Protein AF-A0A127SN52-F1 (afdb_monomer)

Solvent-accessible surface area (backbone atoms only — not comparable to full-atom values): 3682 Å² total; per-residue (Å²): 112,72,71,58,54,56,52,50,54,52,52,52,51,50,52,54,48,52,51,50,51,49,48,56,64,66,60,65,51,65,66,61,53,23,63,74,67,74,42,90,79,84,57,66,49,69,43,81,90,78,72,45,72,47,72,55,74,85,129

Radius of gyration: 20.02 Å; Cα contacts (8 Å, |Δi|>4): 27; chains: 1; bounding box: 30×19×57 Å

Mean predicted aligned error: 12.81 Å

Sequence (59 aa):
MKKFCFLFLIICGLMVFCLQDCQARQKLNLADLENKYNAVIGVYAVDMENGKKICYKPD

Structure (mmCIF, N/CA/C/O backbone):
data_AF-A0A127SN52-F1
#
_entry.id   AF-A0A127SN52-F1
#
loop_
_atom_site.group_PDB
_atom_site.id
_atom_site.type_symbol
_atom_site.label_atom_id
_atom_site.label_alt_id
_atom_site.label_comp_id
_atom_site.label_asym_id
_atom_site.label_entity_id
_atom_site.label_seq_id
_atom_site.pdbx_PDB_ins_code
_atom_site.Cartn_x
_atom_site.Cartn_y
_atom_site.Cartn_z
_atom_site.occupancy
_atom_site.B_iso_or_equiv
_atom_site.auth_seq_id
_atom_site.auth_comp_id
_atom_sit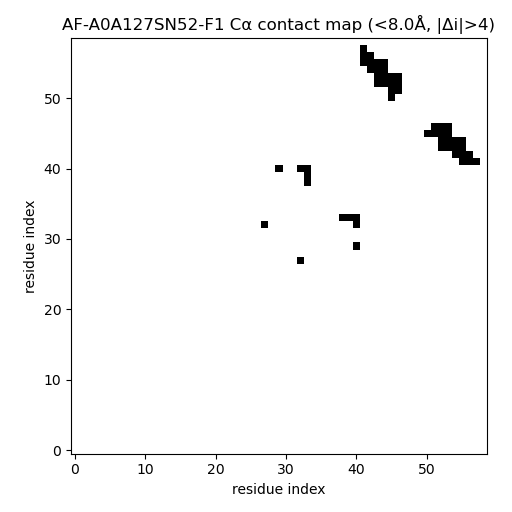e.auth_asym_id
_atom_site.auth_atom_id
_atom_site.pdbx_PDB_model_num
ATOM 1 N N . MET A 1 1 ? 13.198 -3.498 35.470 1.00 58.03 1 MET A N 1
ATOM 2 C CA . MET A 1 1 ? 12.407 -4.459 34.667 1.00 58.03 1 MET A CA 1
ATOM 3 C C . MET A 1 1 ? 11.045 -3.907 34.228 1.00 58.03 1 MET A C 1
ATOM 5 O O . MET A 1 1 ? 10.823 -3.818 33.033 1.00 58.03 1 MET A O 1
ATOM 9 N N . LYS A 1 2 ? 10.157 -3.449 35.131 1.00 59.38 2 LYS A N 1
ATOM 10 C CA . LYS A 1 2 ? 8.790 -2.989 34.770 1.00 59.38 2 LYS A CA 1
ATOM 11 C C . LYS A 1 2 ? 8.722 -1.798 33.791 1.00 59.38 2 LYS A C 1
ATOM 13 O O . LYS A 1 2 ? 7.906 -1.816 32.880 1.00 59.38 2 LYS A O 1
ATOM 18 N N . LYS A 1 3 ? 9.611 -0.801 33.924 1.00 62.44 3 LYS A N 1
ATOM 19 C CA . LYS A 1 3 ? 9.671 0.370 33.017 1.00 62.44 3 LYS A CA 1
ATOM 20 C C . LYS A 1 3 ? 10.010 0.008 31.562 1.00 62.44 3 LYS A C 1
ATOM 22 O O . LYS A 1 3 ? 9.485 0.636 30.652 1.00 62.44 3 LYS A O 1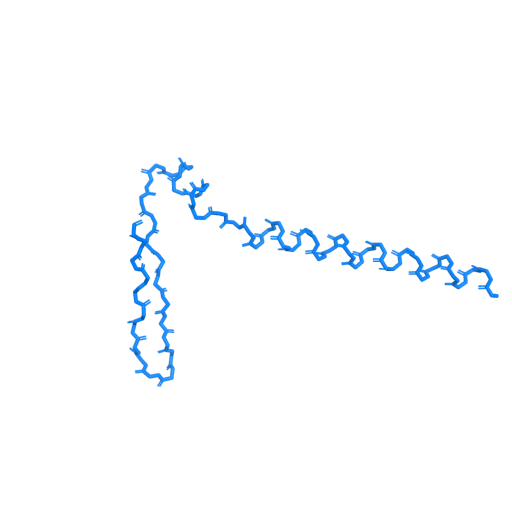
ATOM 27 N N . PHE A 1 4 ? 10.831 -1.022 31.344 1.00 70.69 4 PHE A N 1
ATOM 28 C CA . PHE A 1 4 ? 11.192 -1.478 29.997 1.00 70.69 4 PHE A CA 1
ATOM 29 C C . PHE A 1 4 ? 10.035 -2.211 29.312 1.00 70.69 4 PHE A C 1
ATOM 31 O O . PHE A 1 4 ? 9.804 -2.001 28.127 1.00 70.69 4 PHE A O 1
ATOM 38 N N . CYS A 1 5 ? 9.254 -2.991 30.065 1.00 77.56 5 CYS A N 1
ATOM 39 C CA . CYS A 1 5 ? 8.045 -3.629 29.542 1.00 77.56 5 CYS A CA 1
ATOM 40 C C . CYS A 1 5 ? 7.002 -2.601 29.082 1.00 77.56 5 CYS A C 1
ATOM 42 O O . CYS A 1 5 ? 6.396 -2.782 28.032 1.00 77.56 5 CYS A O 1
ATOM 44 N N . PHE A 1 6 ? 6.824 -1.501 29.823 1.00 78.69 6 PHE A N 1
ATOM 45 C CA . PHE A 1 6 ? 5.914 -0.427 29.410 1.00 78.69 6 PHE A CA 1
ATOM 46 C C . PHE A 1 6 ? 6.383 0.287 28.139 1.00 78.69 6 PHE A 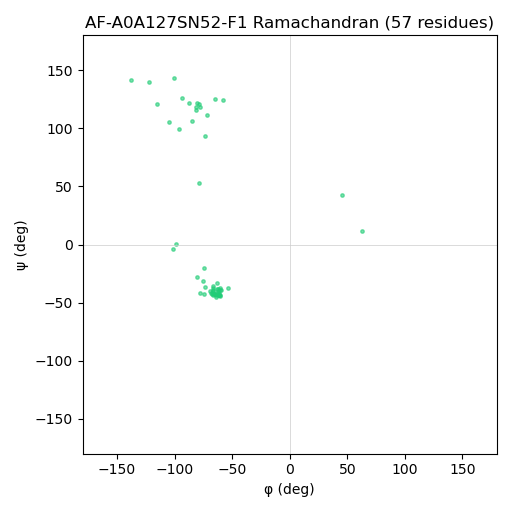C 1
ATOM 48 O O . PHE A 1 6 ? 5.570 0.520 27.250 1.00 78.69 6 PHE A O 1
ATOM 55 N N . LEU A 1 7 ? 7.683 0.582 28.013 1.00 82.31 7 LEU A N 1
ATOM 56 C CA . LEU A 1 7 ? 8.221 1.158 26.776 1.00 82.31 7 LEU A CA 1
ATOM 57 C C . LEU A 1 7 ? 8.018 0.222 25.580 1.00 82.31 7 LEU A C 1
ATOM 59 O O . LEU A 1 7 ? 7.609 0.672 24.514 1.00 82.31 7 LEU A O 1
ATOM 63 N N . PHE A 1 8 ? 8.267 -1.075 25.766 1.00 82.12 8 PHE A N 1
ATOM 64 C CA . PHE A 1 8 ? 8.094 -2.071 24.714 1.00 82.12 8 PHE A CA 1
ATOM 65 C C . PHE A 1 8 ? 6.642 -2.135 24.220 1.00 82.12 8 PHE A C 1
ATOM 67 O O . PHE A 1 8 ? 6.403 -2.102 23.017 1.00 82.12 8 PHE A O 1
ATOM 74 N N . LEU A 1 9 ? 5.665 -2.124 25.134 1.00 83.69 9 LEU A N 1
ATOM 75 C CA . LEU A 1 9 ? 4.241 -2.125 24.779 1.00 83.69 9 LEU A CA 1
ATOM 76 C C . LEU A 1 9 ? 3.822 -0.879 23.982 1.00 83.69 9 LEU A C 1
ATOM 78 O O . LEU A 1 9 ? 3.048 -0.997 23.034 1.00 83.69 9 LEU A O 1
ATOM 82 N N . ILE A 1 10 ? 4.359 0.299 24.318 1.00 85.38 10 ILE A N 1
ATOM 83 C CA . ILE A 1 10 ? 4.071 1.547 23.590 1.00 85.38 10 ILE A CA 1
ATOM 84 C C . ILE A 1 10 ? 4.644 1.493 22.167 1.00 85.38 10 ILE A C 1
ATOM 86 O O . ILE A 1 10 ? 3.955 1.847 21.212 1.00 85.38 10 ILE A O 1
ATOM 90 N N . ILE A 1 11 ? 5.878 1.005 22.010 1.00 85.69 11 ILE A N 1
ATOM 91 C CA . ILE A 1 11 ? 6.529 0.873 20.698 1.00 85.69 11 ILE A CA 1
ATOM 92 C C . ILE A 1 11 ? 5.786 -0.148 19.827 1.00 85.69 11 ILE A C 1
ATOM 94 O O . ILE A 1 11 ? 5.529 0.120 18.654 1.00 85.69 11 ILE A O 1
ATOM 98 N N . CYS A 1 12 ? 5.374 -1.286 20.392 1.00 84.69 12 CYS A N 1
ATOM 99 C CA . CYS A 1 12 ? 4.569 -2.276 19.676 1.00 84.69 12 CYS A CA 1
ATOM 100 C C . CYS A 1 12 ? 3.214 -1.706 19.229 1.00 84.69 12 CYS A C 1
ATOM 102 O O . CYS A 1 12 ? 2.815 -1.930 18.088 1.00 84.69 12 CYS A O 1
ATOM 104 N N . GLY A 1 13 ? 2.535 -0.930 20.082 1.00 83.19 13 GLY A N 1
ATOM 105 C CA . GLY A 1 13 ? 1.282 -0.260 19.723 1.00 83.19 13 GLY A CA 1
ATOM 106 C C . GLY A 1 13 ? 1.448 0.740 18.573 1.00 83.19 13 GLY A C 1
ATOM 107 O O . GLY A 1 13 ? 0.653 0.736 17.635 1.00 83.19 13 GLY A O 1
ATOM 108 N N . LEU A 1 14 ? 2.520 1.540 18.598 1.00 83.06 14 LEU A N 1
ATOM 109 C CA . LEU A 1 14 ? 2.852 2.492 17.530 1.00 83.06 14 LEU A CA 1
ATOM 110 C C . LEU A 1 14 ? 3.153 1.795 16.196 1.00 83.06 14 LEU A C 1
ATOM 112 O O . LEU A 1 14 ? 2.690 2.250 15.153 1.00 83.06 14 LEU A O 1
ATOM 116 N N . MET A 1 15 ? 3.883 0.677 16.215 1.00 79.06 15 MET A N 1
ATOM 117 C CA . MET A 1 15 ? 4.199 -0.091 15.004 1.00 79.06 15 MET A CA 1
ATOM 118 C C . MET A 1 15 ? 2.939 -0.669 14.352 1.00 79.06 15 MET A C 1
ATOM 120 O O . MET A 1 15 ? 2.786 -0.568 13.138 1.00 79.06 15 MET A O 1
ATOM 124 N N . VAL A 1 16 ? 2.017 -1.228 15.146 1.00 78.38 16 VAL A N 1
ATOM 125 C CA . VAL A 1 16 ? 0.745 -1.773 14.638 1.00 78.38 16 VAL A CA 1
ATOM 126 C C . VAL A 1 16 ? -0.146 -0.662 14.081 1.00 78.38 16 VAL A C 1
ATOM 128 O O . VAL A 1 16 ? -0.735 -0.838 13.017 1.00 78.38 16 VAL A O 1
ATOM 131 N N . PHE A 1 17 ? -0.194 0.498 14.742 1.00 76.44 17 PHE A N 1
ATOM 132 C CA . PHE A 1 17 ? -0.943 1.657 14.256 1.00 76.44 17 PHE A CA 1
ATOM 133 C C . PHE A 1 17 ? -0.379 2.197 12.936 1.00 76.44 17 PHE A C 1
ATOM 135 O O . PHE A 1 17 ? -1.130 2.407 11.989 1.00 76.44 17 PHE A O 1
ATOM 142 N N . CYS A 1 18 ? 0.945 2.342 12.826 1.00 75.06 18 CYS A N 1
ATOM 143 C CA . CYS A 1 18 ? 1.595 2.719 11.570 1.00 75.06 18 CYS A CA 1
ATOM 144 C C . CYS A 1 18 ? 1.325 1.705 10.453 1.00 75.06 18 CYS A C 1
ATOM 146 O O . CYS A 1 18 ? 1.125 2.105 9.308 1.00 75.06 18 CYS A O 1
ATOM 148 N N . LEU A 1 19 ? 1.307 0.405 10.762 1.00 68.62 19 LEU A N 1
ATOM 149 C CA . LEU A 1 19 ? 1.028 -0.632 9.770 1.00 68.62 19 LEU A CA 1
ATOM 150 C C . LEU A 1 19 ? -0.434 -0.590 9.304 1.00 68.62 19 LEU A C 1
ATOM 152 O O . LEU A 1 19 ? -0.689 -0.712 8.109 1.00 68.62 19 LEU A O 1
ATOM 156 N N . GLN A 1 20 ? -1.381 -0.361 10.220 1.00 63.84 20 GLN A N 1
ATOM 157 C CA . GLN A 1 20 ? -2.800 -0.199 9.897 1.00 63.84 20 GLN A CA 1
ATOM 158 C C . GLN A 1 20 ? -3.079 1.084 9.111 1.00 63.84 20 GLN A C 1
ATOM 160 O O . GLN A 1 20 ? -3.815 1.024 8.130 1.00 63.84 20 GLN A O 1
ATOM 165 N N . ASP A 1 21 ? -2.477 2.219 9.480 1.00 65.25 21 ASP A N 1
ATOM 166 C CA . ASP A 1 21 ? -2.627 3.477 8.735 1.00 65.25 21 ASP A CA 1
ATOM 167 C C . ASP A 1 21 ? -1.985 3.367 7.348 1.00 65.25 21 ASP A C 1
ATOM 169 O O . ASP A 1 21 ? -2.593 3.751 6.355 1.00 65.25 21 ASP A O 1
ATOM 173 N N . CYS A 1 22 ? -0.804 2.748 7.244 1.00 62.31 22 CYS A N 1
ATOM 174 C CA . CYS A 1 22 ? -0.148 2.481 5.964 1.00 62.31 22 CYS A CA 1
ATOM 175 C C . CYS A 1 22 ? -0.987 1.550 5.078 1.00 62.31 22 CYS A C 1
ATOM 177 O O . CYS A 1 22 ? -1.162 1.826 3.892 1.00 62.31 22 CYS A O 1
ATOM 179 N N . GLN A 1 23 ? -1.564 0.487 5.645 1.00 57.09 23 GLN A N 1
ATOM 180 C CA . GLN A 1 23 ? -2.452 -0.416 4.917 1.00 57.09 23 GLN A CA 1
ATOM 181 C C . GLN A 1 23 ? -3.758 0.277 4.508 1.00 57.09 23 GLN A C 1
ATOM 183 O O . GLN A 1 23 ? -4.218 0.070 3.390 1.00 57.09 23 GLN A O 1
ATOM 188 N N . ALA A 1 24 ? -4.340 1.123 5.361 1.00 59.78 24 ALA A N 1
ATOM 189 C CA . ALA A 1 24 ? -5.535 1.903 5.041 1.00 59.78 24 ALA A CA 1
ATOM 190 C C . ALA A 1 24 ? -5.264 2.946 3.947 1.00 59.78 24 ALA A C 1
ATOM 192 O O . ALA A 1 24 ? -6.093 3.140 3.062 1.00 59.78 24 ALA A O 1
ATOM 193 N N . ARG A 1 25 ? -4.080 3.571 3.959 1.00 56.34 25 ARG A N 1
ATOM 194 C CA . ARG A 1 25 ? -3.656 4.5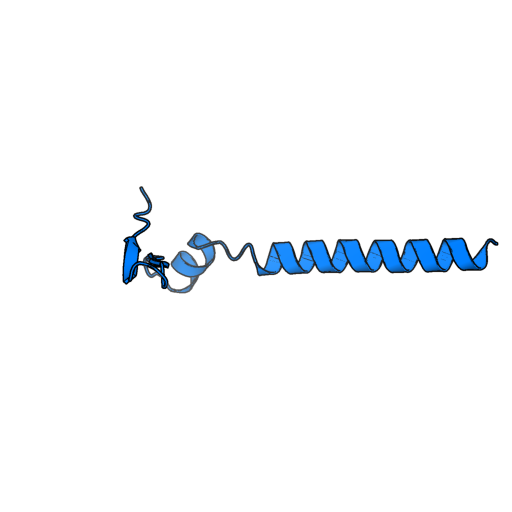35 2.936 1.00 56.34 25 ARG A CA 1
ATOM 195 C C .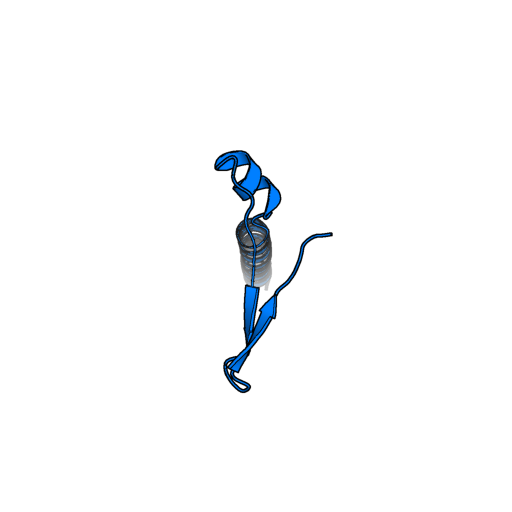 ARG A 1 25 ? -3.258 3.866 1.616 1.00 56.34 25 ARG A C 1
ATOM 197 O O . ARG A 1 25 ? -3.456 4.462 0.563 1.00 56.34 25 ARG A O 1
ATOM 204 N N . GLN A 1 26 ? -2.719 2.644 1.657 1.00 54.62 26 GLN A N 1
ATOM 205 C CA . GLN 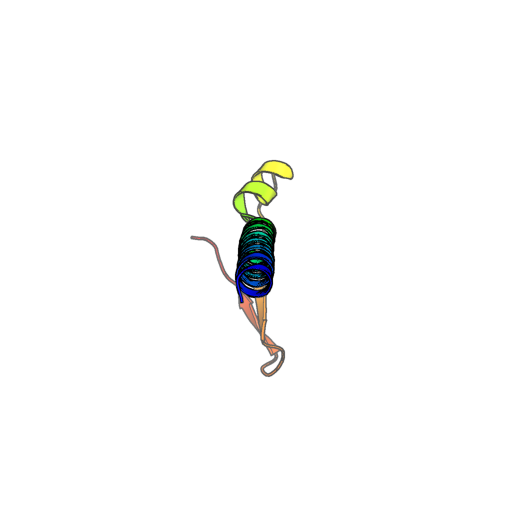A 1 26 ? -2.414 1.845 0.461 1.00 54.62 26 GLN A CA 1
ATOM 206 C C . GLN A 1 26 ? -3.636 1.133 -0.116 1.00 54.62 26 GLN A C 1
ATOM 208 O O . GLN A 1 26 ? -3.693 0.920 -1.324 1.00 54.62 26 GLN A O 1
ATOM 213 N N . LYS A 1 27 ? -4.641 0.804 0.706 1.00 56.91 27 LYS A N 1
ATOM 214 C CA . LYS A 1 27 ? -5.941 0.297 0.249 1.00 56.91 27 LYS A CA 1
ATOM 215 C C . LYS A 1 27 ? -6.806 1.452 -0.257 1.00 56.91 27 LYS A C 1
ATOM 217 O O . LYS A 1 27 ? -7.940 1.654 0.165 1.00 56.91 27 LYS A O 1
ATOM 222 N N . LEU A 1 28 ? -6.241 2.227 -1.172 1.00 58.97 28 LEU A N 1
ATOM 223 C CA . LEU A 1 28 ? -6.970 3.181 -1.978 1.00 58.97 28 LEU A CA 1
ATOM 224 C C . LEU A 1 28 ? -7.746 2.339 -2.995 1.00 58.97 28 LEU A C 1
ATOM 226 O O . LEU A 1 28 ? -7.195 1.891 -3.999 1.00 58.97 28 LEU A O 1
ATOM 230 N N . ASN A 1 29 ? -8.992 2.003 -2.658 1.00 61.91 29 ASN A N 1
ATOM 231 C CA . ASN A 1 29 ? -9.853 1.233 -3.545 1.00 61.91 29 ASN A CA 1
ATOM 232 C C . ASN A 1 29 ? -9.989 2.001 -4.856 1.00 61.91 29 ASN A C 1
ATOM 234 O O . ASN A 1 29 ? -10.420 3.154 -4.868 1.00 61.91 29 ASN A O 1
ATOM 238 N N . LEU A 1 30 ? -9.649 1.346 -5.962 1.00 65.00 30 LEU A N 1
ATOM 239 C CA . LEU A 1 30 ? -9.811 1.918 -7.294 1.00 65.00 30 LEU A CA 1
ATOM 240 C C . LEU A 1 30 ? -11.263 2.385 -7.504 1.00 65.00 30 LEU A C 1
ATOM 242 O O . LEU A 1 30 ? -11.477 3.486 -7.988 1.00 65.00 30 LEU A O 1
ATOM 246 N N . ALA A 1 31 ? -12.229 1.632 -6.966 1.00 64.56 31 ALA A N 1
ATOM 247 C CA . ALA A 1 31 ? -13.652 1.964 -6.964 1.00 64.56 31 ALA A CA 1
ATOM 248 C C . ALA A 1 31 ? -14.003 3.283 -6.242 1.00 64.56 31 ALA A C 1
ATOM 250 O O . ALA A 1 31 ? -14.866 4.024 -6.707 1.00 64.56 31 ALA A O 1
ATOM 251 N N . ASP A 1 32 ? -13.338 3.610 -5.126 1.00 73.31 32 ASP A N 1
ATOM 252 C CA . ASP A 1 32 ? -13.540 4.896 -4.435 1.00 73.31 32 ASP A CA 1
ATOM 253 C C . ASP A 1 32 ? -13.051 6.063 -5.303 1.00 73.31 32 ASP A C 1
ATOM 255 O O . ASP A 1 32 ? -13.652 7.139 -5.324 1.00 73.31 32 ASP A O 1
ATOM 259 N N . LEU A 1 33 ? -11.972 5.842 -6.055 1.00 68.56 33 LEU A N 1
ATOM 260 C CA . LEU A 1 33 ? -11.404 6.829 -6.963 1.00 68.56 33 LEU A CA 1
ATOM 261 C C . LEU A 1 33 ? -12.262 6.986 -8.230 1.00 68.56 33 LEU A C 1
ATOM 263 O O . LEU A 1 33 ? -12.541 8.113 -8.638 1.00 68.56 33 LEU A O 1
ATOM 267 N N . GLU A 1 34 ? -12.747 5.882 -8.797 1.00 74.06 34 GLU A N 1
ATOM 268 C CA . GLU A 1 34 ? -13.664 5.879 -9.941 1.00 74.06 34 GLU A CA 1
ATOM 269 C C . GLU A 1 34 ? -14.976 6.598 -9.619 1.00 74.06 34 GLU A C 1
ATOM 271 O O . GLU A 1 34 ? -15.432 7.439 -10.393 1.00 74.06 34 GLU A O 1
ATOM 276 N N . ASN A 1 35 ? -15.542 6.343 -8.435 1.00 77.00 35 ASN A N 1
ATOM 277 C CA . ASN A 1 35 ? -16.768 6.991 -7.980 1.00 77.00 35 ASN A CA 1
ATOM 278 C C . ASN A 1 35 ? -16.555 8.487 -7.690 1.00 77.00 35 ASN A C 1
ATOM 280 O O . ASN A 1 35 ? -17.366 9.325 -8.077 1.00 77.00 35 ASN A O 1
ATOM 284 N N . LYS A 1 36 ? -15.429 8.857 -7.062 1.00 80.12 36 LYS A N 1
ATOM 285 C CA . LYS A 1 36 ? -15.109 10.259 -6.747 1.00 80.12 36 LYS A CA 1
ATOM 286 C C . LYS A 1 36 ? -14.935 11.129 -7.993 1.00 80.12 36 LYS A C 1
ATOM 288 O O . LYS A 1 36 ? -15.323 12.296 -7.974 1.00 80.12 36 LYS A O 1
ATOM 293 N N . TYR A 1 37 ? -14.322 10.590 -9.043 1.00 77.00 37 TYR A N 1
ATOM 294 C CA . TYR A 1 37 ? -14.064 11.327 -10.282 1.00 77.00 37 TYR A CA 1
ATOM 295 C C . TYR A 1 37 ? -15.086 11.034 -11.388 1.00 77.00 37 TYR A C 1
ATOM 297 O O . TYR A 1 37 ? -14.978 11.617 -12.465 1.00 77.00 37 TYR A O 1
ATOM 305 N N . ASN A 1 38 ? -16.075 10.171 -11.119 1.00 78.00 38 ASN A N 1
ATOM 306 C CA . ASN A 1 38 ? -17.048 9.666 -12.090 1.00 78.00 38 ASN A CA 1
ATOM 307 C C . ASN A 1 38 ? -16.379 9.237 -13.412 1.00 78.00 38 ASN A C 1
ATOM 309 O O . ASN A 1 38 ? -16.827 9.583 -14.506 1.00 78.00 38 ASN A O 1
ATOM 313 N N . ALA A 1 39 ? -15.244 8.551 -13.295 1.00 74.62 39 ALA A N 1
ATOM 314 C CA . ALA A 1 39 ? -14.379 8.182 -14.405 1.00 74.62 39 ALA A CA 1
ATOM 315 C C . ALA A 1 39 ? -13.895 6.747 -14.220 1.00 74.62 39 ALA A C 1
ATOM 317 O O . ALA A 1 39 ? -13.579 6.344 -13.107 1.00 74.62 39 ALA A O 1
ATOM 318 N N . VAL A 1 40 ? -13.807 5.993 -15.313 1.00 73.31 40 VAL A N 1
ATOM 319 C CA . VAL A 1 40 ? -13.276 4.624 -15.300 1.00 73.31 40 VAL A CA 1
ATOM 320 C C . VAL A 1 40 ? -11.749 4.691 -15.300 1.00 73.31 40 VAL A C 1
ATOM 322 O O . VAL A 1 40 ? -11.157 5.284 -16.207 1.00 73.31 40 VAL A O 1
ATOM 325 N N . ILE A 1 41 ? -11.099 4.107 -14.290 1.00 73.75 41 ILE A N 1
ATOM 326 C CA . ILE A 1 41 ? -9.642 4.183 -14.107 1.00 73.75 41 ILE A CA 1
ATOM 327 C C . ILE A 1 41 ? -9.014 2.847 -14.497 1.00 73.75 41 ILE A C 1
ATOM 329 O O . ILE A 1 41 ? -9.056 1.868 -13.760 1.00 73.75 41 ILE A O 1
ATOM 333 N N . GLY A 1 42 ? -8.362 2.820 -15.660 1.00 70.38 42 GLY A N 1
ATOM 334 C CA . GLY A 1 42 ? -7.553 1.680 -16.090 1.00 70.38 42 GLY A CA 1
ATOM 335 C C . GLY A 1 42 ? -6.160 1.714 -15.463 1.00 70.38 42 GLY A C 1
ATOM 336 O O . GLY A 1 42 ? -5.386 2.635 -15.725 1.00 70.38 42 GLY A O 1
ATOM 337 N N . VAL A 1 43 ? -5.808 0.697 -14.675 1.00 69.88 43 VAL A N 1
ATOM 338 C CA . VAL A 1 43 ? -4.444 0.521 -14.151 1.00 69.88 43 VAL A CA 1
ATOM 339 C C . VAL A 1 43 ? -3.665 -0.401 -15.087 1.00 69.88 43 VAL A C 1
ATOM 341 O O . VAL A 1 43 ? -4.089 -1.516 -15.383 1.00 69.88 43 VAL A O 1
ATOM 344 N N . TYR A 1 44 ? -2.498 0.045 -15.547 1.00 69.12 44 TYR A N 1
ATOM 345 C CA . TYR A 1 44 ? -1.557 -0.798 -16.281 1.00 69.12 44 TYR A CA 1
ATOM 346 C C . TYR A 1 44 ? -0.214 -0.811 -15.556 1.00 69.12 44 TYR A C 1
ATOM 348 O O . TYR A 1 44 ? 0.245 0.216 -15.060 1.00 69.12 44 TYR A O 1
ATOM 356 N N . ALA A 1 45 ? 0.418 -1.979 -15.497 1.00 72.62 45 ALA A N 1
ATOM 357 C CA . ALA A 1 45 ? 1.789 -2.107 -15.032 1.00 72.62 45 ALA A CA 1
ATOM 358 C C . ALA A 1 45 ? 2.705 -2.219 -16.251 1.00 72.62 45 ALA A C 1
ATOM 360 O O . ALA A 1 45 ? 2.347 -2.832 -17.257 1.00 72.62 45 ALA A O 1
ATOM 361 N N . VAL A 1 46 ? 3.893 -1.629 -16.184 1.00 73.38 46 VAL A N 1
ATOM 362 C CA . VAL A 1 46 ? 4.922 -1.821 -17.208 1.00 73.38 46 VAL A CA 1
ATOM 363 C C . VAL A 1 46 ? 6.089 -2.522 -16.549 1.00 73.38 46 VAL A C 1
ATOM 365 O O . VAL A 1 46 ? 6.655 -2.008 -15.588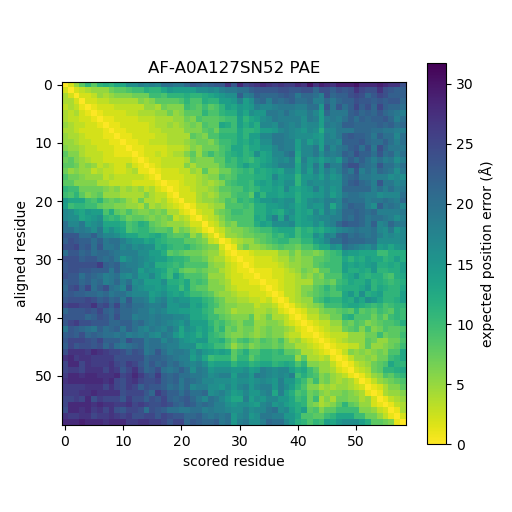 1.00 73.38 46 VAL A O 1
ATOM 368 N N . ASP A 1 4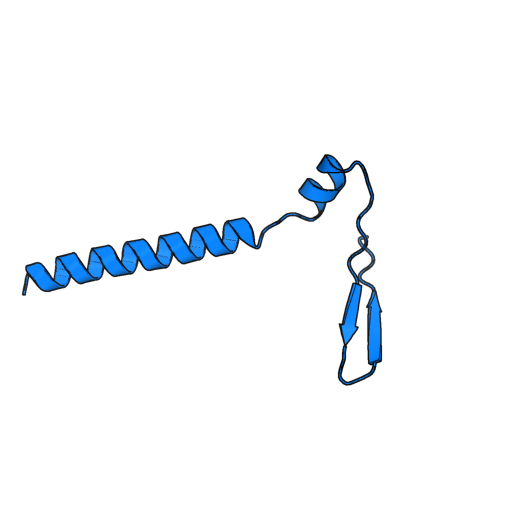7 ? 6.430 -3.694 -17.069 1.00 77.00 47 ASP A N 1
ATOM 369 C CA . ASP A 1 47 ? 7.681 -4.352 -16.730 1.00 77.00 47 ASP A CA 1
ATOM 370 C C . ASP A 1 47 ? 8.818 -3.570 -17.406 1.00 77.00 47 ASP A C 1
ATOM 372 O O . ASP A 1 47 ? 8.907 -3.525 -18.638 1.00 77.00 47 ASP A O 1
ATOM 376 N N . MET A 1 48 ? 9.643 -2.898 -16.599 1.00 74.88 48 MET A N 1
ATOM 377 C CA . MET A 1 48 ? 10.757 -2.082 -17.085 1.00 74.88 48 MET A CA 1
ATOM 378 C C . MET A 1 48 ? 11.943 -2.915 -17.581 1.00 74.88 48 MET A C 1
ATOM 380 O O . MET A 1 48 ? 12.733 -2.393 -18.362 1.00 74.88 48 MET A O 1
ATOM 384 N N . GLU A 1 49 ? 12.067 -4.184 -17.183 1.00 78.06 49 GLU A N 1
ATOM 385 C CA . GLU A 1 49 ? 13.157 -5.051 -17.647 1.00 78.06 49 GLU A CA 1
ATOM 386 C C . GLU A 1 49 ? 12.883 -5.565 -19.061 1.00 78.06 49 GLU A C 1
ATOM 388 O O . GLU A 1 49 ? 13.765 -5.558 -19.917 1.00 78.06 49 GLU A O 1
ATOM 393 N N . ASN A 1 50 ? 11.636 -5.957 -19.330 1.00 74.00 50 ASN A N 1
ATOM 394 C CA . ASN A 1 50 ? 11.242 -6.538 -20.617 1.00 74.00 50 ASN A CA 1
ATOM 395 C C . ASN A 1 50 ? 10.526 -5.548 -21.553 1.00 74.00 50 ASN A C 1
ATOM 397 O O . ASN A 1 50 ? 10.145 -5.911 -22.667 1.00 74.00 50 ASN A O 1
ATOM 401 N N . GLY A 1 51 ? 10.266 -4.316 -21.099 1.00 70.62 51 GLY A N 1
ATOM 402 C CA . GLY A 1 51 ? 9.495 -3.302 -21.833 1.00 70.62 51 GLY A CA 1
ATOM 403 C C . GLY A 1 51 ? 8.038 -3.701 -22.107 1.00 70.62 51 GLY A C 1
ATOM 404 O O . GLY A 1 51 ? 7.349 -3.065 -22.912 1.00 70.62 51 GLY A O 1
ATOM 405 N N . LYS A 1 52 ? 7.552 -4.771 -21.468 1.00 73.62 52 LYS A N 1
ATOM 406 C CA . LYS A 1 52 ? 6.240 -5.355 -21.736 1.00 73.62 52 LYS A CA 1
ATOM 407 C C . LYS A 1 52 ? 5.188 -4.666 -20.874 1.00 73.62 52 LYS A C 1
ATOM 409 O O . LYS A 1 52 ? 5.255 -4.664 -19.647 1.00 73.62 52 LYS A O 1
ATOM 414 N N . LYS A 1 53 ? 4.179 -4.092 -21.529 1.00 70.44 53 LYS A N 1
ATOM 415 C CA . LYS A 1 53 ? 3.011 -3.516 -20.854 1.00 70.44 53 LYS A CA 1
ATOM 416 C C . LYS A 1 53 ? 2.075 -4.649 -20.439 1.00 70.44 53 LYS A C 1
ATOM 418 O O . LYS A 1 53 ? 1.581 -5.386 -21.292 1.00 70.44 53 LYS A O 1
ATOM 423 N N . ILE A 1 54 ? 1.846 -4.792 -19.141 1.00 71.69 54 ILE A N 1
ATOM 424 C CA . ILE A 1 54 ? 0.854 -5.696 -18.566 1.00 71.69 54 ILE A CA 1
ATOM 425 C C . ILE A 1 54 ? -0.397 -4.857 -18.300 1.00 71.69 54 ILE A C 1
ATOM 427 O O . ILE A 1 54 ? -0.481 -4.103 -17.329 1.00 71.69 54 ILE A O 1
ATOM 431 N N . CYS A 1 55 ? -1.361 -4.948 -19.211 1.00 63.09 55 CYS A N 1
ATOM 432 C CA . CYS A 1 55 ? -2.659 -4.308 -19.045 1.00 63.09 55 CYS A CA 1
ATOM 433 C C . CYS A 1 55 ? -3.535 -5.194 -18.159 1.00 63.09 55 CYS A C 1
ATOM 435 O O . CYS A 1 55 ? -3.883 -6.304 -18.562 1.00 63.09 55 CYS A O 1
ATOM 437 N N . TYR A 1 56 ? -3.916 -4.699 -16.983 1.00 59.69 56 TYR A N 1
ATOM 438 C CA . TYR A 1 56 ? -4.973 -5.319 -16.196 1.00 59.69 56 TYR A CA 1
ATOM 439 C C . TYR A 1 56 ? -6.301 -4.776 -16.721 1.00 59.69 56 TYR A C 1
ATOM 441 O O . TYR A 1 56 ? -6.620 -3.604 -16.534 1.00 59.69 56 TYR A O 1
ATOM 449 N N . LYS A 1 57 ? -7.050 -5.608 -17.450 1.00 53.81 57 LYS A N 1
ATOM 450 C CA . LYS A 1 57 ? -8.464 -5.329 -17.704 1.00 53.81 57 LYS A CA 1
ATOM 451 C C . LYS A 1 57 ? -9.231 -5.722 -16.440 1.00 53.81 57 LYS A C 1
ATOM 453 O O . LYS A 1 57 ? -9.106 -6.880 -16.047 1.00 53.81 57 LYS A O 1
ATOM 458 N N . PRO A 1 58 ? -9.965 -4.807 -15.793 1.00 56.38 58 PRO A N 1
ATOM 459 C CA . PRO A 1 58 ? -10.998 -5.230 -14.860 1.00 56.38 58 PRO A CA 1
ATOM 460 C C . PRO A 1 58 ? -12.082 -5.964 -15.670 1.00 56.38 58 PRO A C 1
ATOM 462 O O . PRO A 1 58 ? -12.528 -5.432 -16.691 1.00 56.38 58 PRO A O 1
ATOM 465 N N . ASP A 1 59 ? -12.401 -7.202 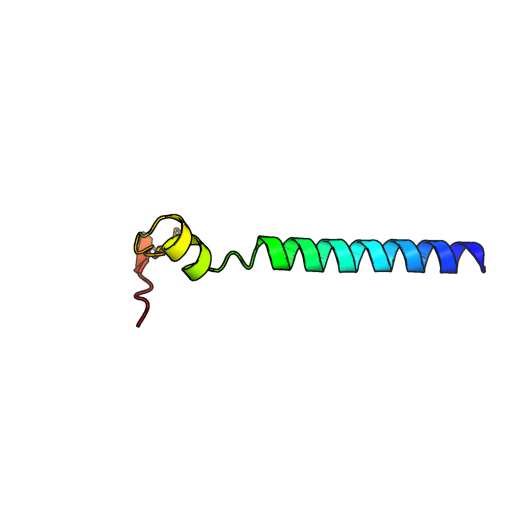-15.279 1.00 56.78 59 ASP A N 1
ATOM 466 C CA . ASP A 1 59 ? -13.592 -7.942 -15.740 1.00 56.78 59 ASP A CA 1
ATOM 467 C C . ASP A 1 59 ? -14.882 -7.237 -15.291 1.00 56.78 59 ASP A C 1
ATOM 469 O O . ASP A 1 59 ? -14.906 -6.726 -14.145 1.00 56.78 59 ASP A O 1
#

Foldseek 3Di:
DVVVVVVVVVVVVVVVVVVVVVVVVVPPPQVVVCVVVVHRDWDWDADPVVRDIRTDDDD

Secondary structure (DSSP, 8-state):
-HHHHHHHHHHHHHHHHHHHHHHHHH---HHHHHHHHTS----EEE-TTT--EEE----

pLDDT: mean 70.61, std 8.93, range [53.81, 85.69]